Protein AF-A0A6N6N4M8-F1 (afdb_monomer_lite)

Sequence (161 aa):
MIKSVSLKAAVRDTVRIFQFEQWIRFYYIKGEEENMSVEIPDDVLQRVEKEYPTLKSLAETMVGDIDYKKSHEIVCAHVASHMDGAKYDPTIMPKVFDSPQFKIEMYVFNMWMKMHEPYLDEEVMFFSDWEEMWEEWNKLDEVKQYREKLVSSGQTPSAVQ

Radius of gyration: 16.22 Å; chains: 1; bounding box: 38×40×40 Å

pLDDT: mean 92.13, std 10.7, range [33.25, 98.75]

Secondary structure (DSSP, 8-state):
-PPB--HHHHHHHHHHHHHHHHHHHHHHEES-TTS-EE---HHHHHHHHHH-TTTHHHHHHHSEE--HHHHHHHHHHHHHHHTBTTTB-TTHHHHHHH-HHHHHHHHHHHHHHHHHHHHHTTS---HHHHHHHHHHHHHSHHHHHHHHHHHHH-PPPPP--

Foldseek 3Di:
DDADADLVVLLVVLLLLVLVLVLQVLPAWDDDQVWIFGDDDPVLLVVCCVPPVLCSVLNVCRGTTDDPVSSVVSSVVSCCVCPQVNRHDNVNPVCSVVPLVSLLSNQLVVVVCVVCVVVCVPDRDRSVVVVVVVVVVCVDPVNVVVSVCSVVVPDRDDRPD

Structure (mmCIF, N/CA/C/O backbone):
data_AF-A0A6N6N4M8-F1
#
_entry.id   AF-A0A6N6N4M8-F1
#
loop_
_atom_site.group_PDB
_atom_site.id
_atom_site.type_symbol
_atom_site.label_atom_id
_atom_site.label_alt_id
_atom_site.label_comp_id
_atom_site.label_asym_id
_atom_site.label_entity_id
_atom_site.label_seq_id
_atom_site.pdbx_PDB_ins_code
_atom_site.Cartn_x
_atom_site.Cartn_y
_atom_site.Cartn_z
_atom_site.occupancy
_atom_site.B_iso_or_equiv
_atom_site.auth_seq_id
_atom_site.auth_comp_id
_atom_site.auth_asym_id
_atom_site.auth_atom_id
_atom_site.pdbx_PDB_model_num
ATOM 1 N N . MET A 1 1 ? -4.977 -23.180 -12.697 1.00 54.78 1 MET A N 1
ATOM 2 C CA . MET A 1 1 ? -4.860 -21.707 -12.726 1.00 54.78 1 MET A CA 1
ATOM 3 C C . MET A 1 1 ? -3.564 -21.372 -13.452 1.00 54.78 1 MET A C 1
ATOM 5 O O . MET A 1 1 ? -2.548 -21.964 -13.110 1.00 54.78 1 MET A O 1
ATOM 9 N N . ILE A 1 2 ? -3.600 -20.547 -14.502 1.00 69.75 2 ILE A N 1
ATOM 10 C CA . ILE A 1 2 ? -2.383 -20.141 -15.227 1.00 69.75 2 ILE A CA 1
ATOM 11 C C . ILE A 1 2 ? -1.735 -19.010 -14.425 1.00 69.75 2 ILE A C 1
ATOM 13 O O . ILE A 1 2 ? -2.398 -18.012 -14.152 1.00 69.75 2 ILE A O 1
ATOM 17 N N . LYS A 1 3 ? -0.473 -19.179 -14.022 1.00 78.56 3 LYS A N 1
ATOM 18 C CA . LYS A 1 3 ? 0.285 -18.147 -13.302 1.00 78.56 3 LYS A CA 1
ATOM 19 C C . LYS A 1 3 ? 0.777 -17.083 -14.283 1.00 78.56 3 LYS A C 1
ATOM 21 O O . LYS A 1 3 ? 1.187 -17.410 -15.396 1.00 78.56 3 LYS A O 1
ATOM 26 N N . SER A 1 4 ? 0.731 -15.817 -13.878 1.00 80.25 4 SER A N 1
ATOM 27 C CA . SER A 1 4 ? 1.226 -14.705 -14.698 1.00 80.25 4 SER A CA 1
ATOM 28 C C . SER A 1 4 ? 2.756 -14.613 -14.658 1.00 80.25 4 SER A C 1
ATOM 30 O O . SER A 1 4 ? 3.381 -14.907 -13.639 1.00 80.25 4 SER A O 1
ATOM 32 N N . VAL A 1 5 ? 3.358 -14.155 -15.759 1.00 83.81 5 VAL A N 1
ATOM 33 C CA . VAL A 1 5 ? 4.812 -13.921 -15.900 1.00 83.81 5 VAL A CA 1
ATOM 34 C C . VAL A 1 5 ? 5.168 -12.439 -16.081 1.00 83.81 5 VAL A C 1
ATOM 36 O O . VAL A 1 5 ? 6.322 -12.089 -16.317 1.00 83.81 5 VAL A O 1
ATOM 39 N N . SER A 1 6 ? 4.183 -11.540 -16.004 1.00 92.00 6 SER A N 1
ATOM 40 C CA . SER A 1 6 ? 4.397 -10.112 -16.258 1.00 92.00 6 SER A CA 1
ATOM 41 C C . SER A 1 6 ? 5.017 -9.414 -15.048 1.00 92.00 6 SER A C 1
ATOM 43 O O . SER A 1 6 ? 4.320 -9.110 -14.081 1.00 92.00 6 SER A O 1
ATOM 45 N N . LEU A 1 7 ? 6.313 -9.088 -15.134 1.00 92.38 7 LEU A N 1
ATOM 46 C CA . LEU A 1 7 ? 7.016 -8.312 -14.106 1.00 92.38 7 LEU A CA 1
ATOM 47 C C . LEU A 1 7 ? 6.356 -6.944 -13.872 1.00 92.38 7 LEU A C 1
ATOM 49 O O . LEU A 1 7 ? 6.197 -6.531 -12.732 1.00 92.38 7 LEU A O 1
ATOM 53 N N . LYS A 1 8 ? 5.914 -6.258 -14.936 1.00 93.62 8 LYS A N 1
ATOM 54 C CA . LYS A 1 8 ? 5.250 -4.947 -14.822 1.00 93.62 8 LYS A CA 1
ATOM 55 C C . LYS A 1 8 ? 3.944 -5.035 -14.027 1.00 93.62 8 LYS A C 1
ATOM 57 O O . LYS A 1 8 ? 3.680 -4.174 -13.193 1.00 93.62 8 LYS A O 1
ATOM 62 N N . ALA A 1 9 ? 3.132 -6.061 -14.289 1.00 94.88 9 ALA A N 1
ATOM 63 C CA . ALA A 1 9 ? 1.899 -6.275 -13.537 1.00 94.88 9 ALA A CA 1
ATOM 64 C C . ALA A 1 9 ? 2.201 -6.638 -12.078 1.00 94.88 9 ALA A C 1
ATOM 66 O O . ALA A 1 9 ? 1.562 -6.094 -11.184 1.00 94.88 9 ALA A O 1
ATOM 67 N N . ALA A 1 10 ? 3.216 -7.478 -11.844 1.00 95.81 10 ALA A N 1
ATOM 68 C CA . ALA A 1 10 ? 3.639 -7.855 -10.501 1.00 95.81 10 ALA A CA 1
ATOM 69 C C . ALA A 1 10 ? 4.106 -6.639 -9.691 1.00 95.81 10 ALA A C 1
ATOM 71 O O . ALA A 1 10 ? 3.625 -6.447 -8.584 1.00 95.81 10 ALA A O 1
ATOM 72 N N . VAL A 1 11 ? 4.939 -5.763 -10.269 1.00 96.62 11 VAL A N 1
ATOM 73 C CA . VAL A 1 11 ? 5.361 -4.507 -9.624 1.00 96.62 11 VAL A CA 1
ATOM 74 C C . VAL A 1 11 ? 4.156 -3.652 -9.240 1.00 96.62 11 VAL A C 1
ATOM 76 O O . VAL A 1 11 ? 4.051 -3.256 -8.085 1.00 96.62 11 VAL A O 1
ATOM 79 N N . ARG A 1 12 ? 3.231 -3.390 -10.174 1.00 95.88 12 ARG A N 1
ATOM 80 C CA . ARG A 1 12 ? 2.041 -2.568 -9.898 1.00 95.88 12 ARG A CA 1
ATOM 81 C C . ARG A 1 12 ? 1.200 -3.156 -8.767 1.00 95.88 12 ARG A C 1
ATOM 83 O O . ARG A 1 12 ? 0.790 -2.440 -7.863 1.00 95.88 12 ARG A O 1
ATOM 90 N N . ASP A 1 13 ? 0.940 -4.455 -8.829 1.00 96.75 13 ASP A N 1
ATOM 91 C CA . ASP A 1 13 ? 0.118 -5.132 -7.836 1.00 96.75 13 ASP A CA 1
ATOM 92 C C . ASP A 1 13 ? 0.808 -5.164 -6.458 1.00 96.75 13 ASP A C 1
ATOM 94 O O . ASP A 1 13 ? 0.140 -5.002 -5.442 1.00 96.75 13 ASP A O 1
ATOM 98 N N . THR A 1 14 ? 2.135 -5.329 -6.405 1.00 97.19 14 THR A N 1
ATOM 99 C CA . THR A 1 14 ? 2.908 -5.238 -5.158 1.00 97.19 14 THR A CA 1
ATOM 100 C C . THR A 1 14 ? 2.876 -3.826 -4.591 1.00 97.19 14 THR A C 1
ATOM 102 O O . THR A 1 14 ? 2.581 -3.675 -3.413 1.00 97.19 14 THR A O 1
ATOM 105 N N . VAL A 1 15 ? 3.103 -2.791 -5.408 1.00 97.62 15 VAL A N 1
ATOM 106 C CA . VAL A 1 15 ? 3.002 -1.385 -4.973 1.00 97.62 15 VAL A CA 1
ATOM 107 C C . VAL A 1 15 ? 1.632 -1.115 -4.364 1.00 97.62 15 VAL A C 1
ATOM 109 O O . VAL A 1 15 ? 1.562 -0.601 -3.257 1.00 97.62 15 VAL A O 1
ATOM 112 N N . ARG A 1 16 ? 0.552 -1.560 -5.013 1.00 98.12 16 ARG A N 1
ATOM 113 C CA . ARG A 1 16 ? -0.815 -1.417 -4.497 1.00 98.12 16 ARG A CA 1
ATOM 114 C C . ARG A 1 16 ? -1.009 -2.036 -3.106 1.00 98.12 16 ARG A C 1
ATOM 116 O O . ARG A 1 16 ? -1.697 -1.457 -2.275 1.00 98.12 16 ARG A O 1
ATOM 123 N N . ILE A 1 17 ? -0.397 -3.193 -2.839 1.00 98.44 17 ILE A N 1
ATOM 124 C CA . ILE A 1 17 ? -0.435 -3.834 -1.513 1.00 98.44 17 ILE A CA 1
ATOM 125 C C . ILE A 1 17 ? 0.276 -2.961 -0.465 1.00 98.44 17 ILE A C 1
ATOM 127 O O . ILE A 1 17 ? -0.253 -2.775 0.627 1.00 98.44 17 ILE A O 1
ATOM 131 N N . PHE A 1 18 ? 1.437 -2.391 -0.799 1.00 98.31 18 PHE A N 1
ATOM 132 C CA . PHE A 1 18 ? 2.142 -1.463 0.094 1.00 98.31 18 PHE A CA 1
ATOM 133 C C . PHE A 1 18 ? 1.377 -0.149 0.302 1.00 98.31 18 PHE A C 1
ATOM 135 O O . PHE A 1 18 ? 1.357 0.375 1.407 1.00 98.31 18 PHE A O 1
ATOM 142 N N . GLN A 1 19 ? 0.700 0.368 -0.725 1.00 98.44 19 GLN A N 1
ATOM 143 C CA . GLN A 1 19 ? -0.166 1.543 -0.589 1.00 98.44 19 GLN A CA 1
ATOM 144 C C . GLN A 1 19 ? -1.323 1.276 0.378 1.00 98.44 19 GLN A C 1
ATOM 146 O O . GLN A 1 19 ? -1.644 2.130 1.198 1.00 98.44 19 GLN A O 1
ATOM 151 N N . PHE A 1 20 ? -1.919 0.083 0.312 1.00 98.75 20 PHE A N 1
ATOM 152 C CA . PHE A 1 20 ? -2.980 -0.327 1.229 1.00 98.75 20 PHE A CA 1
ATOM 153 C C . PHE A 1 20 ? -2.483 -0.475 2.672 1.00 98.75 20 PHE A C 1
ATOM 155 O O . PHE A 1 20 ? -3.144 -0.012 3.597 1.00 98.75 20 PHE A O 1
ATOM 162 N N . GLU A 1 21 ? -1.306 -1.073 2.880 1.00 98.38 21 GLU A N 1
ATOM 163 C CA . GLU A 1 21 ? -0.680 -1.130 4.208 1.00 98.38 21 GLU A CA 1
ATOM 164 C C . GLU A 1 21 ? -0.392 0.274 4.759 1.00 98.38 21 GLU A C 1
ATOM 166 O O . GLU A 1 21 ? -0.713 0.558 5.915 1.00 98.38 21 GLU A O 1
ATOM 171 N N . GLN A 1 22 ? 0.121 1.182 3.926 1.00 98.06 22 GLN A N 1
ATOM 172 C CA . GLN A 1 22 ? 0.368 2.565 4.321 1.00 98.06 22 GLN A CA 1
ATOM 173 C C . GLN A 1 22 ? -0.933 3.312 4.654 1.00 98.06 22 GLN A C 1
ATOM 175 O O . GLN A 1 22 ? -0.954 4.068 5.624 1.00 98.06 22 GLN A O 1
ATOM 180 N N . TRP A 1 23 ? -2.016 3.078 3.904 1.00 98.50 23 TRP A N 1
ATOM 181 C CA . TRP A 1 23 ? -3.352 3.608 4.205 1.00 98.50 23 TRP A CA 1
ATOM 182 C C . TRP A 1 23 ? -3.850 3.133 5.575 1.00 98.50 23 TRP A C 1
ATOM 184 O O . TRP A 1 23 ? -4.333 3.945 6.367 1.00 98.50 23 TRP A O 1
ATOM 194 N N . ILE A 1 24 ? -3.655 1.846 5.902 1.00 98.31 24 ILE A N 1
ATOM 195 C CA . ILE A 1 24 ? -4.016 1.321 7.225 1.00 98.31 24 ILE A CA 1
ATOM 196 C C . ILE A 1 24 ? -3.247 2.058 8.319 1.00 98.31 24 ILE A C 1
ATOM 198 O O . ILE A 1 24 ? -3.833 2.530 9.294 1.00 98.31 24 ILE A O 1
ATOM 202 N N . ARG A 1 25 ? -1.925 2.158 8.152 1.00 96.81 25 ARG A N 1
ATOM 203 C CA . ARG A 1 25 ? -1.053 2.803 9.135 1.00 96.81 25 ARG A CA 1
ATOM 204 C C . ARG A 1 25 ? -1.391 4.267 9.350 1.00 96.81 25 ARG A C 1
ATOM 206 O O . ARG A 1 25 ? -1.304 4.737 10.476 1.00 96.81 25 ARG A O 1
ATOM 213 N N . PHE A 1 26 ? -1.750 4.961 8.278 1.00 96.94 26 PHE A N 1
ATOM 214 C CA . PHE A 1 26 ? -2.045 6.383 8.315 1.00 96.94 26 PHE A CA 1
ATOM 215 C C . PHE A 1 26 ? -3.309 6.684 9.133 1.00 96.94 26 PHE A C 1
ATOM 217 O O . PHE A 1 26 ? -3.277 7.546 10.002 1.00 96.94 26 PHE A O 1
ATOM 224 N N . TYR A 1 27 ? -4.401 5.937 8.929 1.00 97.88 27 TYR A N 1
ATOM 225 C CA . TYR A 1 27 ? -5.683 6.257 9.577 1.00 97.88 27 TYR A CA 1
ATOM 226 C C . TYR A 1 27 ? -5.987 5.481 10.861 1.00 97.88 27 TYR A C 1
ATOM 228 O O . TYR A 1 27 ? -6.730 5.971 11.721 1.00 97.88 27 TYR A O 1
ATOM 236 N N . TYR A 1 28 ? -5.458 4.266 10.999 1.00 97.56 28 TYR A N 1
ATOM 237 C CA . TYR A 1 28 ? -5.927 3.323 12.018 1.00 97.56 28 TYR A CA 1
ATOM 238 C C . TYR A 1 28 ? -4.888 2.985 13.085 1.00 97.56 28 TYR A C 1
ATOM 240 O O . TYR A 1 28 ? -5.219 2.239 14.003 1.00 97.56 28 TYR A O 1
ATOM 248 N N . ILE A 1 29 ? -3.674 3.549 13.029 1.00 95.94 29 ILE A N 1
ATOM 249 C CA . ILE A 1 29 ? -2.758 3.493 14.176 1.00 95.94 29 ILE A CA 1
ATOM 250 C C . ILE A 1 29 ? -3.287 4.390 15.302 1.00 95.94 29 ILE A C 1
ATOM 252 O O . ILE A 1 29 ? -3.668 5.543 15.090 1.00 95.94 29 ILE A O 1
ATOM 256 N N . LYS A 1 30 ? -3.303 3.843 16.515 1.00 93.81 30 LYS A N 1
ATOM 257 C CA . LYS A 1 30 ? -3.598 4.513 17.783 1.00 93.81 30 LYS A CA 1
ATOM 258 C C . LYS A 1 30 ? -2.433 4.300 18.747 1.00 93.81 30 LYS A C 1
ATOM 260 O O . LYS A 1 30 ? -1.674 3.346 18.599 1.00 93.81 30 LYS A O 1
ATOM 265 N N . GLY A 1 31 ? -2.325 5.170 19.747 1.00 89.19 31 GLY A N 1
ATOM 266 C CA . GLY A 1 31 ? -1.323 5.068 20.810 1.00 89.19 31 GLY A CA 1
ATOM 267 C C . GLY A 1 31 ? -0.126 6.005 20.648 1.00 89.19 31 GLY A C 1
ATOM 268 O O . GLY A 1 31 ? -0.048 6.796 19.710 1.00 89.19 31 GLY A O 1
ATOM 269 N N . GLU A 1 32 ? 0.778 5.932 21.621 1.00 82.31 32 GLU A N 1
ATOM 270 C CA . GLU A 1 32 ? 2.052 6.663 21.656 1.00 82.31 32 GLU A CA 1
ATOM 271 C C . GLU A 1 32 ? 3.192 5.747 21.177 1.00 82.31 32 GLU A C 1
ATOM 273 O O . GLU A 1 32 ? 3.003 4.535 21.085 1.00 82.31 32 GLU A O 1
ATOM 278 N N . GLU A 1 33 ? 4.375 6.300 20.884 1.00 73.31 33 GLU A N 1
ATOM 279 C CA . GLU A 1 33 ? 5.485 5.601 20.198 1.00 73.31 33 GLU A CA 1
ATOM 280 C C . GLU A 1 33 ? 5.837 4.209 20.762 1.00 73.31 33 GLU A C 1
ATOM 282 O O . GLU A 1 33 ? 6.203 3.318 19.997 1.00 73.31 33 GLU A O 1
ATOM 287 N N . GLU A 1 34 ? 5.712 3.996 22.075 1.00 77.56 34 GLU A N 1
ATOM 288 C CA . GLU A 1 34 ? 6.054 2.723 22.729 1.00 77.56 34 GLU A CA 1
ATOM 289 C C . GLU A 1 34 ? 4.903 1.699 22.766 1.00 77.56 34 GLU A C 1
ATOM 291 O O . GLU A 1 34 ? 5.150 0.529 23.045 1.00 77.56 34 GLU A O 1
ATOM 296 N N . ASN A 1 35 ? 3.660 2.108 22.481 1.00 87.12 35 ASN A N 1
ATOM 297 C CA . ASN A 1 35 ? 2.457 1.268 22.555 1.00 87.12 35 ASN A CA 1
ATOM 298 C C . ASN A 1 35 ? 1.481 1.608 21.418 1.00 87.12 35 ASN A C 1
ATOM 300 O O . ASN A 1 35 ? 0.366 2.076 21.662 1.00 87.12 35 ASN A O 1
ATOM 304 N N . MET A 1 36 ? 1.911 1.395 20.173 1.00 94.62 36 MET A N 1
ATOM 305 C CA . MET A 1 36 ? 1.055 1.578 19.003 1.00 94.62 36 MET A CA 1
ATOM 306 C C . MET A 1 36 ? 0.237 0.319 18.701 1.00 94.62 36 MET A C 1
ATOM 308 O O . MET A 1 36 ? 0.753 -0.801 18.727 1.00 94.62 36 MET A O 1
ATOM 312 N N . SER A 1 37 ? -1.026 0.507 18.337 1.00 97.00 37 SER A N 1
ATOM 313 C CA . SER A 1 37 ? -1.922 -0.554 17.877 1.00 97.00 37 SER A CA 1
ATOM 314 C C . SER A 1 37 ? -2.698 -0.110 16.643 1.00 97.00 37 SER A C 1
ATOM 316 O O . SER A 1 37 ? -2.973 1.073 16.459 1.00 97.00 37 SER A O 1
ATOM 318 N N . VAL A 1 38 ? -3.061 -1.055 15.779 1.00 98.06 38 VAL A N 1
ATOM 319 C CA . VAL A 1 38 ? -4.000 -0.817 14.680 1.00 98.06 38 VAL A CA 1
ATOM 320 C C . VAL A 1 38 ? -5.410 -1.181 15.131 1.00 98.06 38 VAL A C 1
ATOM 322 O O . VAL A 1 38 ? -5.666 -2.322 15.524 1.00 98.06 38 VAL A O 1
ATOM 325 N N . GLU A 1 39 ? -6.334 -0.233 15.000 1.00 97.81 39 GLU A N 1
ATOM 326 C CA . GLU A 1 39 ? -7.761 -0.406 15.278 1.00 97.81 39 GLU A CA 1
ATOM 327 C C . GLU A 1 39 ? -8.590 -0.020 14.047 1.00 97.81 39 GLU A C 1
ATOM 329 O O . GLU A 1 39 ? -8.783 1.161 13.754 1.00 97.81 39 GLU A O 1
ATOM 334 N N . ILE A 1 40 ? -9.090 -1.023 13.317 1.00 98.00 40 ILE A N 1
ATOM 335 C CA . ILE A 1 40 ? -9.921 -0.820 12.121 1.00 98.00 40 ILE A CA 1
ATOM 336 C C . ILE A 1 40 ? -11.390 -1.087 12.483 1.00 98.00 40 ILE A C 1
ATOM 338 O O . ILE A 1 40 ? -11.692 -2.190 12.941 1.00 98.00 40 ILE A O 1
ATOM 342 N N . PRO A 1 41 ? -12.311 -0.132 12.259 1.00 97.88 41 PRO A N 1
ATOM 343 C CA . PRO A 1 41 ? -13.741 -0.347 12.466 1.00 97.88 41 PRO A CA 1
ATOM 344 C C . PRO A 1 41 ? -14.314 -1.511 11.639 1.00 97.88 41 PRO A C 1
ATOM 346 O O . PRO A 1 41 ? -13.904 -1.752 10.499 1.00 97.88 41 PRO A O 1
ATOM 349 N N . ASP A 1 42 ? -15.306 -2.214 12.190 1.00 97.75 42 ASP A N 1
ATOM 350 C CA . ASP A 1 42 ? -15.921 -3.385 11.546 1.00 97.75 42 ASP A CA 1
ATOM 351 C C . ASP A 1 42 ? -16.571 -3.055 10.194 1.00 97.75 42 ASP A C 1
ATOM 353 O O . ASP A 1 42 ? -16.500 -3.849 9.256 1.00 97.75 42 ASP A O 1
ATOM 357 N N . ASP A 1 43 ? -17.197 -1.887 10.066 1.00 98.00 43 ASP A N 1
ATOM 358 C CA . ASP A 1 43 ? -17.825 -1.422 8.827 1.00 98.00 43 ASP A CA 1
ATOM 359 C C . ASP A 1 43 ? -16.786 -1.138 7.731 1.00 98.00 43 ASP A C 1
ATOM 361 O O . ASP A 1 43 ? -16.991 -1.498 6.567 1.00 98.00 43 ASP A O 1
ATOM 365 N N . VAL A 1 44 ? -15.627 -0.590 8.106 1.00 98.38 44 VAL A N 1
ATOM 366 C CA . VAL A 1 44 ? -14.474 -0.431 7.208 1.00 98.38 44 VAL A CA 1
ATOM 367 C C . VAL A 1 44 ? -13.970 -1.800 6.753 1.00 98.38 44 VAL A C 1
ATOM 369 O O . VAL A 1 44 ? -13.787 -2.026 5.557 1.00 98.38 44 VAL A O 1
ATOM 372 N N . LEU A 1 45 ? -13.800 -2.746 7.679 1.00 98.38 45 LEU A N 1
ATOM 373 C CA . LEU A 1 45 ? -13.376 -4.114 7.375 1.00 98.38 45 LEU A CA 1
ATOM 374 C C . LEU A 1 45 ? -14.358 -4.852 6.447 1.00 98.38 45 LEU A C 1
ATOM 376 O O . LEU A 1 45 ? -13.919 -5.576 5.551 1.00 98.38 45 LEU A O 1
ATOM 380 N N . GLN A 1 46 ? -15.666 -4.655 6.625 1.00 98.31 46 GLN A N 1
ATOM 381 C CA . GLN A 1 46 ? -16.703 -5.190 5.733 1.00 98.31 46 GLN A CA 1
ATOM 382 C C . GLN A 1 46 ? -16.634 -4.558 4.338 1.00 98.31 46 GLN A C 1
ATOM 384 O O . GLN A 1 46 ? -16.780 -5.250 3.326 1.00 98.31 46 GLN A O 1
ATOM 389 N N . ARG A 1 47 ? -16.376 -3.247 4.256 1.00 98.38 47 ARG A N 1
ATOM 390 C CA . ARG A 1 47 ? -16.184 -2.565 2.971 1.00 98.38 47 ARG A CA 1
ATOM 391 C C . ARG A 1 47 ? -14.936 -3.075 2.247 1.00 98.38 47 ARG A C 1
ATOM 393 O O . ARG A 1 47 ? -15.014 -3.360 1.053 1.00 98.38 47 ARG A O 1
ATOM 400 N N . VAL A 1 48 ? -13.824 -3.272 2.963 1.00 98.56 48 VAL A N 1
ATOM 401 C CA . VAL A 1 48 ? -12.595 -3.878 2.418 1.00 98.56 48 VAL A CA 1
ATOM 402 C C . VAL A 1 48 ? -12.874 -5.274 1.872 1.00 98.56 48 VAL A C 1
ATOM 404 O O . VAL A 1 48 ? -12.444 -5.581 0.768 1.00 98.56 48 VAL A O 1
ATOM 407 N N . GLU A 1 49 ? -13.623 -6.117 2.582 1.00 97.88 49 GLU A N 1
ATOM 408 C CA . GLU A 1 49 ? -13.978 -7.453 2.087 1.00 97.88 49 GLU A CA 1
ATOM 409 C C . GLU A 1 49 ? -14.760 -7.402 0.768 1.00 97.88 49 GLU A C 1
ATOM 411 O O . GLU A 1 49 ? -14.500 -8.183 -0.149 1.00 97.88 49 GLU A O 1
ATOM 416 N N . LYS A 1 50 ? -15.692 -6.453 0.656 1.00 98.00 50 LYS A N 1
ATOM 417 C CA . LYS A 1 50 ? -16.538 -6.286 -0.526 1.00 98.00 50 LYS A CA 1
ATOM 418 C C . LYS A 1 50 ? -15.775 -5.731 -1.732 1.00 98.00 50 LYS A C 1
ATOM 420 O O . LYS A 1 50 ? -15.964 -6.222 -2.844 1.00 98.00 50 LYS A O 1
ATOM 425 N N . GLU A 1 51 ? -14.972 -4.688 -1.536 1.00 97.94 51 GLU A N 1
ATOM 426 C CA . GLU A 1 51 ? -14.319 -3.943 -2.625 1.00 97.94 51 GLU A CA 1
ATOM 427 C C . GLU A 1 51 ? -12.904 -4.465 -2.932 1.00 97.94 51 GLU A C 1
ATOM 429 O O . GLU A 1 51 ? -12.455 -4.437 -4.079 1.00 97.94 51 GLU A O 1
ATOM 434 N N . TYR A 1 52 ? -12.222 -5.017 -1.926 1.00 97.81 52 TYR A N 1
ATOM 435 C CA . TYR A 1 52 ? -10.832 -5.472 -1.977 1.00 97.81 52 TYR A CA 1
ATOM 436 C C . TYR A 1 52 ? -10.657 -6.837 -1.283 1.00 97.81 52 TYR A C 1
ATOM 438 O O . TYR A 1 52 ? -9.831 -6.971 -0.375 1.00 97.81 52 TYR A O 1
ATOM 446 N N . PRO A 1 53 ? -11.370 -7.896 -1.714 1.00 96.00 53 PRO A N 1
ATOM 447 C CA . PRO A 1 53 ? -11.393 -9.185 -1.013 1.00 96.00 53 PRO A CA 1
ATOM 448 C C . PRO A 1 53 ? -10.000 -9.797 -0.810 1.00 96.00 53 PRO A C 1
ATOM 450 O O . PRO A 1 53 ? -9.750 -10.468 0.186 1.00 96.00 53 PRO A O 1
ATOM 453 N N . THR A 1 54 ? -9.057 -9.541 -1.722 1.00 94.12 54 THR A N 1
ATOM 454 C CA . THR A 1 54 ? -7.678 -10.038 -1.608 1.00 94.12 54 THR A CA 1
ATOM 455 C C . THR A 1 54 ? -6.841 -9.305 -0.560 1.00 94.12 54 THR A C 1
ATOM 457 O O . THR A 1 54 ? -5.802 -9.822 -0.181 1.00 94.12 54 THR A O 1
ATOM 460 N N . LEU A 1 55 ? -7.256 -8.112 -0.119 1.00 97.62 55 LEU A N 1
ATOM 461 C CA . LEU A 1 55 ? -6.552 -7.288 0.873 1.00 97.62 55 LEU A CA 1
ATOM 462 C C . LEU A 1 55 ? -7.165 -7.400 2.277 1.00 97.62 55 LEU A C 1
ATOM 464 O O . LEU A 1 55 ? -6.559 -6.965 3.252 1.00 97.62 55 LEU A O 1
ATOM 468 N N . LYS A 1 56 ? -8.339 -8.029 2.405 1.00 97.19 56 LYS A N 1
ATOM 469 C CA . LYS A 1 56 ? -9.026 -8.244 3.685 1.00 97.19 56 LYS A CA 1
ATOM 470 C C . LYS A 1 56 ? -8.135 -8.934 4.720 1.00 97.19 56 LYS A C 1
ATOM 472 O O . LYS A 1 56 ? -8.016 -8.445 5.839 1.00 97.19 56 LYS A O 1
ATOM 477 N N . SER A 1 57 ? -7.441 -10.001 4.320 1.00 97.12 57 SER A N 1
ATOM 478 C CA . SER A 1 57 ? -6.543 -10.739 5.218 1.00 97.12 57 SER A CA 1
ATOM 479 C C . SER A 1 57 ? -5.342 -9.906 5.675 1.00 97.12 57 SER A C 1
ATOM 481 O O . SER A 1 57 ? -4.865 -10.099 6.791 1.00 97.12 57 SER A O 1
ATOM 483 N N . LEU A 1 58 ? -4.864 -8.959 4.855 1.00 98.38 58 LEU A N 1
ATOM 484 C CA . LEU A 1 58 ? -3.828 -8.007 5.263 1.00 98.38 58 LEU A CA 1
ATOM 485 C C . LEU A 1 58 ? -4.355 -7.084 6.364 1.00 98.38 58 LEU A C 1
ATOM 487 O O . LEU A 1 58 ? -3.730 -6.992 7.416 1.00 98.38 58 LEU A O 1
ATOM 491 N N . ALA A 1 59 ? -5.526 -6.475 6.152 1.00 98.31 59 ALA A N 1
ATOM 492 C CA . ALA A 1 59 ? -6.144 -5.586 7.135 1.00 98.31 59 ALA A CA 1
ATOM 493 C C . ALA A 1 59 ? -6.364 -6.279 8.484 1.00 98.31 59 ALA A C 1
ATOM 495 O O . ALA A 1 59 ? -5.982 -5.746 9.517 1.00 98.31 59 ALA A O 1
ATOM 496 N N . GLU A 1 60 ? -6.906 -7.497 8.472 1.00 98.12 60 GLU A N 1
ATOM 497 C CA . GLU A 1 60 ? -7.143 -8.279 9.691 1.00 98.12 60 GLU A CA 1
ATOM 498 C C . GLU A 1 60 ? -5.852 -8.668 10.410 1.00 98.12 60 GLU A C 1
ATOM 500 O O . GLU A 1 60 ? -5.793 -8.616 11.634 1.00 98.12 60 GLU A O 1
ATOM 505 N N . THR A 1 61 ? -4.807 -9.031 9.662 1.00 97.88 61 THR A N 1
ATOM 506 C CA . THR A 1 61 ? -3.513 -9.410 10.252 1.00 97.88 61 THR A CA 1
ATOM 507 C C . THR A 1 61 ? -2.814 -8.218 10.906 1.00 97.88 61 THR A C 1
ATOM 509 O O . THR A 1 61 ? -2.044 -8.401 11.847 1.00 97.88 61 THR A O 1
ATOM 512 N N . MET A 1 62 ? -3.064 -7.003 10.410 1.00 97.94 62 MET A N 1
ATOM 513 C CA . MET A 1 62 ? -2.489 -5.784 10.972 1.00 97.94 62 MET A CA 1
ATOM 514 C C . MET A 1 62 ? -3.140 -5.351 12.288 1.00 97.94 62 MET A C 1
ATOM 516 O O . MET A 1 62 ? -2.470 -4.663 13.049 1.00 97.94 62 MET A O 1
ATOM 520 N N . VAL A 1 63 ? -4.392 -5.743 12.566 1.00 97.81 63 VAL A N 1
ATOM 521 C CA . VAL A 1 63 ? -5.114 -5.360 13.794 1.00 97.81 63 VAL A CA 1
ATOM 522 C C . VAL A 1 63 ? -4.362 -5.815 15.052 1.00 97.81 63 VAL A C 1
ATOM 524 O O . VAL A 1 63 ? -3.907 -6.956 15.152 1.00 97.81 63 VAL A O 1
ATOM 527 N N . GLY A 1 64 ? -4.289 -4.925 16.044 1.00 96.62 64 GLY A N 1
ATOM 528 C CA . GLY A 1 64 ? -3.569 -5.130 17.303 1.00 96.62 64 GLY A CA 1
ATOM 529 C C . GLY A 1 64 ? -2.202 -4.447 17.324 1.00 96.62 64 GLY A C 1
ATOM 530 O O . GLY A 1 64 ? -1.948 -3.542 16.533 1.00 96.62 64 GLY A O 1
ATOM 531 N N . ASP A 1 65 ? -1.334 -4.849 18.258 1.00 96.00 65 ASP A N 1
ATOM 532 C CA . ASP A 1 65 ? -0.032 -4.202 18.478 1.00 96.00 65 ASP A CA 1
ATOM 533 C C . ASP A 1 65 ? 0.782 -4.119 17.187 1.00 96.00 65 ASP A C 1
ATOM 535 O O . ASP A 1 65 ? 0.928 -5.120 16.477 1.00 96.00 65 ASP A O 1
ATOM 539 N N . ILE A 1 66 ? 1.359 -2.958 16.896 1.00 95.31 66 ILE A N 1
ATOM 540 C CA . ILE A 1 66 ? 2.126 -2.737 15.676 1.00 95.31 66 ILE A CA 1
ATOM 541 C C . ILE A 1 66 ? 3.374 -1.907 15.968 1.00 95.31 66 ILE A C 1
ATOM 543 O O . ILE A 1 66 ? 3.361 -0.964 16.749 1.00 95.31 66 ILE A O 1
ATOM 547 N N . ASP A 1 67 ? 4.461 -2.238 15.286 1.00 93.81 67 ASP A N 1
ATOM 548 C CA . ASP A 1 67 ? 5.620 -1.368 15.146 1.00 93.81 67 ASP A CA 1
ATOM 549 C C . ASP A 1 67 ? 6.054 -1.366 13.673 1.00 93.81 67 ASP A C 1
ATOM 551 O O . ASP A 1 67 ? 5.496 -2.087 12.833 1.00 93.81 67 ASP A O 1
ATOM 555 N N . TYR A 1 68 ? 7.059 -0.555 13.337 1.00 90.44 68 TYR A N 1
ATOM 556 C CA . TYR A 1 68 ? 7.569 -0.477 11.967 1.00 90.44 68 TYR A CA 1
ATOM 557 C C . TYR A 1 68 ? 8.000 -1.847 11.416 1.00 90.44 68 TYR A C 1
ATOM 559 O O . TYR A 1 68 ? 7.708 -2.180 10.265 1.00 90.44 68 TYR A O 1
ATOM 567 N N . LYS A 1 69 ? 8.690 -2.651 12.232 1.00 94.50 69 LYS A N 1
ATOM 568 C CA . LYS A 1 69 ? 9.226 -3.949 11.821 1.00 94.50 69 LYS A CA 1
ATOM 569 C C . LYS A 1 69 ? 8.092 -4.945 11.588 1.00 94.50 69 LYS A C 1
ATOM 571 O O . LYS A 1 69 ? 8.069 -5.596 10.548 1.00 94.50 69 LYS A O 1
ATOM 576 N N . LYS A 1 70 ? 7.143 -5.031 12.516 1.00 95.62 70 LYS A N 1
ATOM 577 C CA . LYS A 1 70 ? 5.986 -5.919 12.447 1.00 95.62 70 LYS A CA 1
ATOM 578 C C . LYS A 1 70 ? 5.109 -5.578 11.249 1.00 95.62 70 LYS A C 1
ATOM 580 O O . LYS A 1 70 ? 4.727 -6.483 10.516 1.00 95.62 70 LYS A O 1
ATOM 585 N N . SER A 1 71 ? 4.857 -4.294 10.987 1.00 95.81 71 SER 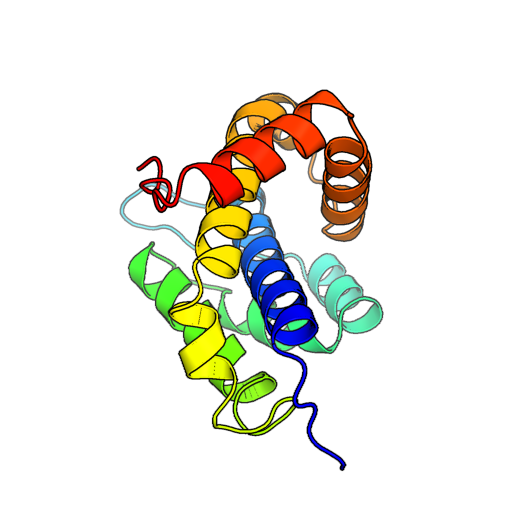A N 1
ATOM 586 C CA . SER A 1 71 ? 4.098 -3.882 9.800 1.00 95.81 71 SER A CA 1
ATOM 587 C C . SER A 1 71 ? 4.785 -4.310 8.503 1.00 95.81 71 SER A C 1
ATOM 589 O O . SER A 1 71 ? 4.166 -4.914 7.624 1.00 95.81 71 SER A O 1
ATOM 591 N N . HIS A 1 72 ? 6.103 -4.097 8.425 1.00 95.19 72 HIS A N 1
ATOM 592 C CA . HIS A 1 72 ? 6.907 -4.526 7.285 1.00 95.19 72 HIS A CA 1
ATOM 593 C C . HIS A 1 72 ? 6.896 -6.055 7.092 1.00 95.19 72 HIS A C 1
ATOM 595 O O . HIS A 1 72 ? 6.766 -6.543 5.967 1.00 95.19 72 HIS A O 1
ATOM 601 N N . GLU A 1 73 ? 7.002 -6.825 8.175 1.00 97.31 73 GLU A N 1
ATOM 602 C CA . GLU A 1 73 ? 6.933 -8.290 8.138 1.00 97.31 73 GLU A CA 1
ATOM 603 C C . GLU A 1 73 ? 5.557 -8.780 7.668 1.00 97.31 73 GLU A C 1
ATOM 605 O O . GLU A 1 73 ? 5.486 -9.667 6.814 1.00 97.31 73 GLU A O 1
ATOM 610 N N . ILE A 1 74 ? 4.473 -8.168 8.157 1.00 98.12 74 ILE A N 1
ATOM 611 C CA . ILE A 1 74 ? 3.097 -8.511 7.781 1.00 98.12 74 ILE A CA 1
ATOM 612 C C . ILE A 1 74 ? 2.864 -8.286 6.284 1.00 98.12 74 ILE A C 1
ATOM 614 O O . ILE A 1 74 ? 2.398 -9.199 5.595 1.00 98.12 74 ILE A O 1
ATOM 618 N N . VAL A 1 75 ? 3.217 -7.114 5.746 1.00 97.44 75 VAL A N 1
ATOM 619 C CA . VAL A 1 75 ? 2.991 -6.819 4.321 1.00 97.44 75 VAL A CA 1
ATOM 620 C C . VAL A 1 75 ? 3.843 -7.709 3.414 1.00 97.44 75 VAL A C 1
ATOM 622 O O . VAL A 1 75 ? 3.344 -8.228 2.412 1.00 97.44 75 VAL A O 1
ATOM 625 N N . CYS A 1 76 ? 5.096 -7.988 3.789 1.00 96.25 76 CYS A N 1
ATOM 626 C CA . CYS A 1 76 ? 5.951 -8.913 3.043 1.00 96.25 76 CYS A CA 1
ATOM 627 C C . CYS A 1 76 ? 5.400 -10.346 3.062 1.00 96.25 76 CYS A C 1
ATOM 629 O O . CYS A 1 76 ? 5.373 -11.009 2.023 1.00 96.25 76 CYS A O 1
ATOM 631 N N . ALA A 1 77 ? 4.911 -10.818 4.213 1.00 96.62 77 ALA A N 1
ATOM 632 C CA . ALA A 1 77 ? 4.282 -12.131 4.337 1.00 96.62 77 ALA A CA 1
ATOM 633 C C . ALA A 1 77 ? 2.978 -12.225 3.526 1.00 96.62 77 ALA A C 1
ATOM 635 O O . ALA A 1 77 ? 2.704 -13.252 2.894 1.00 96.62 77 ALA A O 1
ATOM 636 N N . HIS A 1 78 ? 2.192 -11.147 3.482 1.00 97.38 78 HIS A N 1
ATOM 637 C CA . HIS A 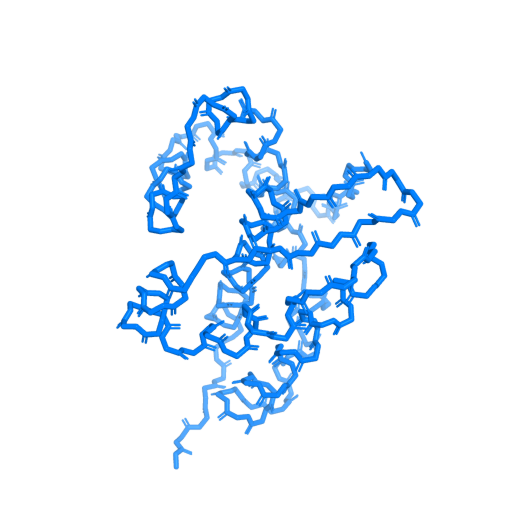1 78 ? 0.996 -11.076 2.649 1.00 97.38 78 HIS A CA 1
ATOM 638 C C . HIS A 1 78 ? 1.349 -11.168 1.156 1.00 97.38 78 HIS A C 1
ATOM 640 O O . HIS A 1 78 ? 0.769 -11.983 0.435 1.00 97.38 78 HIS A O 1
ATOM 646 N N . VAL A 1 79 ? 2.362 -10.420 0.699 1.00 95.81 79 VAL A N 1
ATOM 647 C CA . VAL A 1 79 ? 2.872 -10.522 -0.678 1.00 95.81 79 VAL A CA 1
ATOM 648 C C . VAL A 1 79 ? 3.344 -11.948 -0.981 1.00 95.81 79 VAL A C 1
ATOM 650 O O . VAL A 1 79 ? 2.946 -12.513 -1.998 1.00 95.81 79 VAL A O 1
ATOM 653 N N . ALA A 1 80 ? 4.132 -12.570 -0.103 1.00 93.38 80 ALA A N 1
ATOM 654 C CA . ALA A 1 80 ? 4.609 -13.937 -0.307 1.00 93.38 80 ALA A CA 1
ATOM 655 C C . ALA A 1 80 ? 3.453 -14.948 -0.436 1.00 93.38 80 ALA A C 1
ATOM 657 O O . ALA A 1 80 ? 3.445 -15.769 -1.346 1.00 93.38 80 ALA A O 1
ATOM 658 N N . SER A 1 81 ? 2.436 -14.858 0.423 1.00 93.44 81 SER A N 1
ATOM 659 C CA . SER A 1 81 ? 1.313 -15.810 0.441 1.00 93.44 81 SER A CA 1
ATOM 660 C C . SER A 1 81 ? 0.306 -15.630 -0.702 1.00 93.44 81 SER A C 1
ATOM 662 O O . SER A 1 81 ? -0.306 -16.609 -1.128 1.00 93.44 81 SER A O 1
ATOM 664 N N . HIS A 1 82 ? 0.135 -14.410 -1.219 1.00 93.06 82 HIS A N 1
ATOM 665 C CA . HIS A 1 82 ? -0.895 -14.103 -2.223 1.00 93.06 82 HIS A CA 1
ATOM 666 C C . HIS A 1 82 ? -0.327 -13.887 -3.633 1.00 93.06 82 HIS A C 1
ATOM 668 O O . HIS A 1 82 ? -1.063 -13.976 -4.620 1.00 93.06 82 HIS A O 1
ATOM 674 N N . MET A 1 83 ? 0.980 -13.640 -3.756 1.00 92.19 83 MET A N 1
ATOM 675 C CA . MET A 1 83 ? 1.626 -13.317 -5.030 1.00 92.19 83 MET A CA 1
ATOM 676 C C . MET A 1 83 ? 2.614 -14.397 -5.464 1.00 92.19 83 MET A C 1
ATOM 678 O O . MET A 1 83 ? 2.518 -14.863 -6.603 1.00 92.19 83 MET A O 1
ATOM 682 N N . ASP A 1 84 ? 3.522 -14.813 -4.577 1.00 89.06 84 ASP A N 1
ATOM 683 C CA . ASP A 1 84 ? 4.604 -15.753 -4.889 1.00 89.06 84 ASP A CA 1
ATOM 684 C C . ASP A 1 84 ? 4.073 -17.182 -5.051 1.00 89.06 84 ASP A C 1
ATOM 686 O O . ASP A 1 84 ? 3.558 -17.806 -4.126 1.00 89.06 84 ASP A O 1
ATOM 690 N N . GLY A 1 85 ? 4.105 -17.692 -6.282 1.00 86.25 85 GLY A N 1
ATOM 691 C CA . GLY A 1 85 ? 3.590 -19.016 -6.607 1.00 86.25 85 GLY A CA 1
ATOM 692 C C . GLY A 1 85 ? 2.064 -19.145 -6.553 1.00 86.25 85 GLY A C 1
ATOM 693 O O . GLY A 1 85 ? 1.554 -20.144 -7.066 1.00 86.25 85 GLY A O 1
ATOM 694 N N . ALA A 1 86 ? 1.337 -18.164 -6.017 1.00 88.56 86 ALA A N 1
ATOM 695 C CA . ALA A 1 86 ? -0.122 -18.100 -6.036 1.00 88.56 86 ALA A CA 1
ATOM 696 C C . ALA A 1 86 ? -0.635 -17.407 -7.310 1.00 88.56 86 ALA A C 1
ATOM 698 O O . ALA A 1 86 ? -1.253 -18.051 -8.162 1.00 88.56 86 ALA A O 1
ATOM 699 N N . LYS A 1 87 ? -0.332 -16.113 -7.478 1.00 92.88 87 LYS A N 1
ATOM 700 C CA . LYS A 1 87 ? -0.750 -15.308 -8.643 1.00 92.88 87 LYS A CA 1
ATOM 701 C C . LYS A 1 87 ? 0.305 -15.273 -9.751 1.00 92.88 87 LYS A C 1
ATOM 703 O O . LYS A 1 87 ? -0.029 -15.340 -10.939 1.00 92.88 87 LYS A O 1
ATOM 708 N N . TYR A 1 88 ? 1.574 -15.179 -9.366 1.00 94.44 88 TYR A N 1
ATOM 709 C CA . TYR A 1 88 ? 2.713 -15.079 -10.271 1.00 94.44 88 TYR A CA 1
ATOM 710 C C . TYR A 1 88 ? 3.573 -16.339 -10.221 1.00 94.44 88 TYR A C 1
ATOM 712 O O . TYR A 1 88 ? 3.527 -17.120 -9.269 1.00 94.44 88 TYR A O 1
ATOM 720 N N . ASP A 1 89 ? 4.348 -16.562 -11.279 1.00 92.88 89 ASP A N 1
ATOM 721 C CA . ASP A 1 89 ? 5.381 -17.594 -11.257 1.00 92.88 89 ASP A CA 1
ATOM 722 C C . ASP A 1 89 ? 6.393 -17.323 -10.118 1.00 92.88 89 ASP A C 1
ATOM 724 O O . ASP A 1 89 ? 6.745 -16.156 -9.908 1.00 92.88 89 ASP A O 1
ATOM 728 N N . PRO A 1 90 ? 6.883 -18.351 -9.390 1.00 88.44 90 PRO A N 1
ATOM 729 C CA . PRO A 1 90 ? 7.767 -18.142 -8.239 1.00 88.44 90 PRO A CA 1
ATOM 730 C C . PRO A 1 90 ? 9.064 -17.387 -8.551 1.00 88.44 90 PRO A C 1
ATOM 732 O O . PRO A 1 90 ? 9.700 -16.804 -7.679 1.00 88.44 90 PRO A O 1
ATOM 735 N N . THR A 1 91 ? 9.473 -17.351 -9.820 1.00 90.69 91 THR A N 1
ATOM 736 C CA . THR A 1 91 ? 10.668 -16.614 -10.244 1.00 90.69 91 THR A CA 1
ATOM 737 C C . THR A 1 91 ? 10.442 -15.107 -10.404 1.00 90.69 91 THR A C 1
ATOM 739 O O . THR A 1 91 ? 11.395 -14.380 -10.695 1.00 90.69 91 THR A O 1
ATOM 742 N N . ILE A 1 92 ? 9.202 -14.621 -10.276 1.00 93.75 92 ILE A N 1
ATOM 743 C CA . ILE A 1 92 ? 8.836 -13.222 -10.539 1.00 93.75 92 ILE A CA 1
ATOM 744 C C . ILE A 1 92 ? 8.976 -12.353 -9.294 1.00 93.75 92 ILE A C 1
ATOM 746 O O . ILE A 1 92 ? 9.543 -11.268 -9.395 1.00 93.75 92 ILE A O 1
ATOM 750 N N . MET A 1 93 ? 8.503 -12.805 -8.132 1.00 93.75 93 MET A N 1
ATOM 751 C CA . MET A 1 93 ? 8.482 -11.967 -6.927 1.00 93.75 93 MET A CA 1
ATOM 752 C C . MET A 1 93 ? 9.872 -11.530 -6.446 1.00 93.75 93 MET A C 1
ATOM 754 O O . MET A 1 93 ? 10.032 -10.339 -6.177 1.00 93.75 93 MET A O 1
ATOM 758 N N . PRO A 1 94 ? 10.911 -12.390 -6.452 1.00 92.19 94 PRO A N 1
ATOM 759 C CA . PRO A 1 94 ? 12.276 -11.937 -6.178 1.00 92.19 94 PRO A CA 1
ATOM 760 C C . PRO A 1 94 ? 12.723 -10.809 -7.124 1.00 92.19 94 PRO A C 1
ATOM 762 O O . PRO A 1 94 ? 13.262 -9.795 -6.690 1.00 92.19 94 PRO A O 1
ATOM 765 N N . LYS A 1 95 ? 12.390 -10.917 -8.419 1.00 94.38 95 LYS A N 1
ATOM 766 C CA . LYS A 1 95 ? 12.710 -9.883 -9.418 1.00 94.38 95 LYS A CA 1
ATOM 767 C C . LYS A 1 95 ? 11.958 -8.578 -9.175 1.00 94.38 95 LYS A C 1
ATOM 769 O O . LYS A 1 95 ? 12.478 -7.532 -9.542 1.00 94.38 95 LYS A O 1
ATOM 774 N N . VAL A 1 96 ? 10.751 -8.617 -8.602 1.00 94.56 96 VAL A N 1
ATOM 775 C CA . VAL A 1 96 ? 9.996 -7.405 -8.240 1.00 94.56 96 VAL A CA 1
ATOM 776 C C . VAL A 1 96 ? 10.765 -6.614 -7.190 1.00 94.56 96 VAL A C 1
ATOM 778 O O . VAL A 1 96 ? 11.076 -5.451 -7.439 1.00 94.56 96 VAL A O 1
ATOM 781 N N . PHE A 1 97 ? 11.120 -7.246 -6.068 1.00 91.69 97 PHE A N 1
ATOM 782 C CA . PHE A 1 97 ? 11.809 -6.580 -4.958 1.00 91.69 97 PHE A CA 1
ATOM 783 C C . PHE A 1 97 ? 13.202 -6.061 -5.346 1.00 91.69 97 PHE A C 1
ATOM 785 O O . PHE A 1 97 ? 13.610 -4.982 -4.909 1.00 91.69 97 PHE A O 1
ATOM 792 N N . ASP A 1 98 ? 13.895 -6.768 -6.242 1.00 90.81 98 ASP A N 1
ATOM 793 C CA . ASP A 1 98 ? 15.187 -6.327 -6.771 1.00 90.81 98 ASP A CA 1
ATOM 794 C C . ASP A 1 98 ? 15.069 -5.262 -7.873 1.00 90.81 98 ASP A C 1
ATOM 796 O O . ASP A 1 98 ? 16.051 -4.576 -8.180 1.00 90.81 98 ASP A O 1
ATOM 800 N N . SER A 1 99 ? 13.886 -5.087 -8.475 1.00 92.94 99 SER A N 1
ATOM 801 C CA . SER A 1 99 ? 13.734 -4.218 -9.642 1.00 92.94 99 SER A CA 1
ATOM 802 C C . SER A 1 99 ? 13.907 -2.732 -9.296 1.00 92.94 99 SER A C 1
ATOM 804 O O . SER A 1 99 ? 13.313 -2.236 -8.333 1.00 92.94 99 SER A O 1
ATOM 806 N N . PRO A 1 100 ? 14.632 -1.963 -10.132 1.00 91.62 100 PRO A N 1
ATOM 807 C CA . PRO A 1 100 ? 14.660 -0.506 -10.024 1.00 91.62 100 PRO A CA 1
ATOM 808 C C . PRO A 1 100 ? 13.264 0.114 -10.122 1.00 91.62 100 PRO A C 1
ATOM 810 O O . PRO A 1 100 ? 12.976 1.078 -9.422 1.00 91.62 100 PRO A O 1
ATOM 813 N N . GLN A 1 101 ? 12.380 -0.468 -10.945 1.00 92.88 101 GLN A N 1
ATOM 814 C CA . GLN A 1 101 ? 11.015 0.027 -11.110 1.00 92.88 101 GLN A CA 1
ATOM 815 C C . GLN A 1 101 ? 10.253 0.022 -9.785 1.00 92.88 101 GLN A C 1
ATOM 817 O O . GLN A 1 101 ? 9.682 1.043 -9.429 1.00 92.88 101 GLN A O 1
ATOM 822 N N . PHE A 1 102 ? 10.263 -1.089 -9.042 1.00 94.88 102 PHE A N 1
ATOM 823 C CA . PHE A 1 102 ? 9.574 -1.168 -7.753 1.00 94.88 102 PHE A CA 1
ATOM 824 C C . PHE A 1 102 ? 10.080 -0.104 -6.772 1.00 94.88 102 PHE A C 1
ATOM 826 O O . PHE A 1 102 ? 9.287 0.598 -6.152 1.00 94.88 102 PHE A O 1
ATOM 833 N N . LYS A 1 103 ? 11.402 0.084 -6.695 1.00 93.81 103 LYS A N 1
ATOM 834 C CA . LYS A 1 103 ? 12.019 1.088 -5.816 1.00 93.81 103 LYS A CA 1
ATOM 835 C C . LYS A 1 103 ? 11.644 2.518 -6.216 1.00 93.81 103 LYS A C 1
ATOM 837 O O . LYS A 1 103 ? 11.372 3.337 -5.344 1.00 93.81 103 LYS A O 1
ATOM 842 N N . ILE A 1 104 ? 11.585 2.807 -7.519 1.00 93.94 104 ILE A N 1
ATOM 843 C CA . ILE A 1 104 ? 11.115 4.098 -8.040 1.00 93.94 104 ILE A CA 1
ATOM 844 C C . ILE A 1 104 ? 9.641 4.313 -7.689 1.00 93.94 104 ILE A C 1
ATOM 846 O O . ILE A 1 104 ? 9.304 5.385 -7.202 1.00 93.94 104 ILE A O 1
ATOM 850 N N . GLU A 1 105 ? 8.770 3.319 -7.883 1.00 95.31 105 GLU A N 1
ATOM 851 C CA . GLU A 1 105 ? 7.348 3.447 -7.533 1.00 95.31 105 GLU A CA 1
ATOM 852 C C . GLU A 1 105 ? 7.148 3.728 -6.041 1.00 95.31 105 GLU A C 1
ATOM 854 O O . GLU A 1 105 ? 6.427 4.660 -5.693 1.00 95.31 105 GLU A O 1
ATOM 859 N N . MET A 1 106 ? 7.835 2.985 -5.168 1.00 95.81 106 MET A N 1
ATOM 860 C CA . MET A 1 106 ? 7.777 3.211 -3.721 1.00 95.81 106 MET A CA 1
ATOM 861 C C . MET A 1 106 ? 8.290 4.602 -3.338 1.00 95.81 106 MET A C 1
ATOM 863 O O . MET A 1 106 ? 7.677 5.284 -2.522 1.00 95.81 106 MET A O 1
ATOM 867 N N . TYR A 1 107 ? 9.384 5.060 -3.953 1.00 94.50 107 TYR A N 1
ATOM 868 C CA . TYR A 1 107 ? 9.902 6.408 -3.724 1.00 94.50 107 TYR A CA 1
ATOM 869 C C . TYR A 1 107 ? 8.903 7.491 -4.139 1.00 94.50 107 TYR A C 1
ATOM 871 O O . TYR A 1 107 ? 8.647 8.427 -3.383 1.00 94.50 107 TYR A O 1
ATOM 879 N N . VAL A 1 108 ? 8.325 7.360 -5.334 1.00 95.62 108 VAL A N 1
ATOM 880 C CA . VAL A 1 108 ? 7.363 8.333 -5.856 1.00 95.62 108 VAL A CA 1
ATOM 881 C C . VAL A 1 108 ? 6.089 8.337 -5.007 1.00 95.62 108 VAL A C 1
ATOM 883 O O . VAL A 1 108 ? 5.544 9.405 -4.744 1.00 95.62 108 VAL A O 1
ATOM 886 N N . PHE A 1 109 ? 5.644 7.173 -4.530 1.00 97.19 109 PHE A N 1
ATOM 887 C CA . PHE A 1 109 ? 4.511 7.081 -3.615 1.00 97.19 109 PHE A CA 1
ATOM 888 C C . PHE A 1 109 ? 4.798 7.760 -2.272 1.00 97.19 109 PHE A C 1
ATOM 890 O O . PHE A 1 109 ? 3.999 8.573 -1.820 1.00 97.19 109 PHE A O 1
ATOM 897 N N . ASN A 1 110 ? 5.974 7.536 -1.681 1.00 95.38 110 ASN A N 1
ATOM 898 C CA . ASN A 1 110 ? 6.376 8.228 -0.453 1.00 95.38 110 ASN A CA 1
ATOM 899 C C . ASN A 1 110 ? 6.472 9.750 -0.647 1.00 95.38 110 ASN A C 1
ATOM 901 O O . ASN A 1 110 ? 6.160 10.517 0.259 1.00 95.38 110 ASN A O 1
ATOM 905 N N . MET A 1 111 ? 6.892 10.205 -1.829 1.00 95.50 111 MET A N 1
ATOM 906 C CA . MET A 1 111 ? 6.883 11.626 -2.172 1.00 95.50 111 MET A CA 1
ATOM 907 C C . MET A 1 111 ? 5.452 12.171 -2.266 1.00 95.50 111 MET A C 1
ATOM 909 O O . MET A 1 111 ? 5.181 13.249 -1.746 1.00 95.50 111 MET A O 1
ATOM 913 N N . TRP A 1 112 ? 4.534 11.428 -2.891 1.00 97.12 112 TRP A N 1
ATOM 914 C CA . TRP A 1 112 ? 3.117 11.788 -2.929 1.00 97.12 112 TRP A CA 1
ATOM 915 C C . TRP A 1 112 ? 2.522 11.882 -1.523 1.00 97.12 112 TRP A C 1
ATOM 917 O O . TRP A 1 112 ? 1.917 12.908 -1.226 1.00 97.12 112 TRP A O 1
ATOM 927 N N . MET A 1 113 ? 2.792 10.901 -0.652 1.00 97.06 113 MET A N 1
ATOM 928 C CA . MET A 1 113 ? 2.378 10.913 0.756 1.00 97.06 113 MET A CA 1
ATOM 929 C C . MET A 1 113 ? 2.806 12.208 1.449 1.00 97.06 113 MET A C 1
ATOM 931 O O . MET A 1 113 ? 1.961 12.939 1.943 1.00 97.06 113 MET A O 1
ATOM 935 N N . LYS A 1 114 ? 4.099 12.556 1.401 1.00 95.38 114 LYS A N 1
ATOM 936 C CA . LYS A 1 114 ? 4.628 13.762 2.068 1.00 95.38 114 LYS A CA 1
ATOM 937 C C . LYS A 1 114 ? 4.023 15.067 1.545 1.00 95.38 114 LYS A C 1
ATOM 939 O O . LYS A 1 114 ? 3.922 16.038 2.283 1.00 95.38 114 LYS A O 1
ATOM 944 N N . MET A 1 115 ? 3.663 15.126 0.264 1.00 95.19 115 MET A N 1
ATOM 945 C CA . MET A 1 115 ? 3.054 16.327 -0.318 1.00 95.19 115 MET A CA 1
ATOM 946 C C . MET A 1 115 ? 1.558 16.444 -0.023 1.00 95.19 115 MET A C 1
ATOM 948 O O . MET A 1 115 ? 1.047 17.561 0.015 1.00 95.19 115 MET A O 1
ATOM 952 N N . HIS A 1 116 ? 0.865 15.316 0.143 1.00 95.38 116 HIS A N 1
ATOM 953 C CA . HIS A 1 116 ? -0.584 15.286 0.330 1.00 95.38 116 HIS A CA 1
ATOM 954 C C . HIS A 1 116 ? -0.999 15.069 1.785 1.00 95.38 116 HIS A C 1
ATOM 956 O O . HIS A 1 116 ? -2.164 15.290 2.080 1.00 95.38 116 HIS A O 1
ATOM 962 N N . GLU A 1 117 ? -0.076 14.720 2.686 1.00 95.06 117 GLU A N 1
ATOM 963 C CA . GLU A 1 117 ? -0.313 14.493 4.119 1.00 95.06 117 GLU A CA 1
ATOM 964 C C . GLU A 1 117 ? -1.242 15.538 4.761 1.00 95.06 117 GLU A C 1
ATOM 966 O O . GLU A 1 117 ? -2.247 15.113 5.323 1.00 95.06 117 GLU A O 1
ATOM 971 N N . PRO A 1 118 ? -1.062 16.865 4.565 1.00 94.50 118 PRO A N 1
ATOM 972 C CA . PRO A 1 118 ? -1.985 17.846 5.137 1.00 94.50 118 PRO A CA 1
ATOM 973 C C . PRO A 1 118 ? -3.441 17.675 4.695 1.00 94.50 118 PRO A C 1
ATOM 975 O O . PRO A 1 118 ? -4.334 17.911 5.492 1.00 94.50 118 PRO A O 1
ATOM 978 N N . TYR A 1 119 ? -3.678 17.266 3.444 1.00 91.62 119 TYR A N 1
ATOM 979 C CA . TYR A 1 119 ? -5.019 16.991 2.920 1.00 91.62 119 TYR A CA 1
ATOM 980 C C . TYR A 1 119 ? -5.535 15.626 3.382 1.00 91.62 119 TYR A C 1
ATOM 982 O O . TYR A 1 119 ? -6.721 15.474 3.654 1.00 91.62 119 TYR A O 1
ATOM 990 N N . LEU A 1 120 ? -4.649 14.627 3.468 1.00 95.31 120 LEU A N 1
ATOM 991 C CA . LEU A 1 120 ? -4.995 13.291 3.954 1.00 95.31 120 LEU A CA 1
ATOM 992 C C . LEU A 1 120 ? -5.400 13.319 5.438 1.00 95.31 120 LEU A C 1
ATOM 994 O O . LEU A 1 120 ? -6.214 12.492 5.840 1.00 95.31 120 LEU A O 1
ATOM 998 N N . ASP A 1 121 ? -4.857 14.263 6.215 1.00 94.50 121 ASP A N 1
ATOM 999 C CA . ASP A 1 121 ? -5.142 14.484 7.638 1.00 94.50 121 ASP A CA 1
ATOM 1000 C C . ASP A 1 121 ? -6.472 15.211 7.912 1.00 94.50 121 ASP A C 1
ATOM 1002 O O . ASP A 1 121 ? -6.954 15.190 9.047 1.00 94.50 121 ASP A O 1
ATOM 1006 N N . GLU A 1 122 ? -7.082 15.867 6.914 1.00 94.38 122 GLU A N 1
ATOM 1007 C CA . GLU A 1 122 ? -8.326 16.632 7.115 1.00 94.38 122 GLU A CA 1
ATOM 1008 C C . GLU A 1 122 ? -9.517 15.724 7.442 1.00 94.38 122 GLU A C 1
ATOM 1010 O O . GLU A 1 122 ? -10.323 16.038 8.323 1.00 94.38 122 GLU A O 1
ATOM 1015 N N . GLU A 1 123 ? -9.625 14.588 6.752 1.00 92.94 123 GLU A N 1
ATOM 1016 C CA . GLU A 1 123 ? -10.665 13.595 6.988 1.00 92.94 123 GLU A CA 1
ATOM 1017 C C . GLU A 1 123 ? -10.211 12.174 6.642 1.00 92.94 123 GLU A C 1
ATOM 1019 O O . GLU A 1 123 ? -9.321 11.941 5.823 1.00 92.94 123 GLU A O 1
ATOM 1024 N N . VAL A 1 124 ? -10.858 11.190 7.272 1.00 94.88 124 VAL A N 1
ATOM 1025 C CA . VAL A 1 124 ? -10.600 9.778 6.979 1.00 94.88 124 VAL A CA 1
ATOM 1026 C C . VAL A 1 124 ? -11.189 9.434 5.615 1.00 94.88 124 VAL A C 1
ATOM 1028 O O . VAL A 1 124 ? -12.405 9.324 5.466 1.00 94.88 124 VAL A O 1
ATOM 1031 N N . MET A 1 125 ? -10.312 9.201 4.644 1.00 96.81 125 MET A N 1
ATOM 1032 C CA . MET A 1 125 ? -10.676 8.742 3.308 1.00 96.81 125 MET A CA 1
ATOM 1033 C C . MET A 1 125 ? -10.543 7.228 3.180 1.00 96.81 125 MET A C 1
ATOM 1035 O O . MET A 1 125 ? -9.670 6.599 3.789 1.00 96.81 125 MET A O 1
ATOM 1039 N N . PHE A 1 126 ? -11.401 6.617 2.365 1.00 98.38 126 PHE A N 1
ATOM 1040 C CA . PHE A 1 126 ? -11.280 5.193 2.092 1.00 98.38 126 PHE A CA 1
ATOM 1041 C C . PHE A 1 126 ? -10.171 4.933 1.070 1.00 98.38 126 PHE A C 1
ATOM 1043 O O . PHE A 1 126 ? -9.751 5.820 0.330 1.00 98.38 126 PHE A O 1
ATOM 1050 N N . PHE A 1 127 ? -9.691 3.690 1.002 1.00 98.50 127 PHE A N 1
ATOM 1051 C CA . PHE A 1 127 ? -8.569 3.351 0.129 1.00 98.50 127 PHE A CA 1
ATOM 1052 C C . PHE A 1 127 ? -8.838 3.638 -1.360 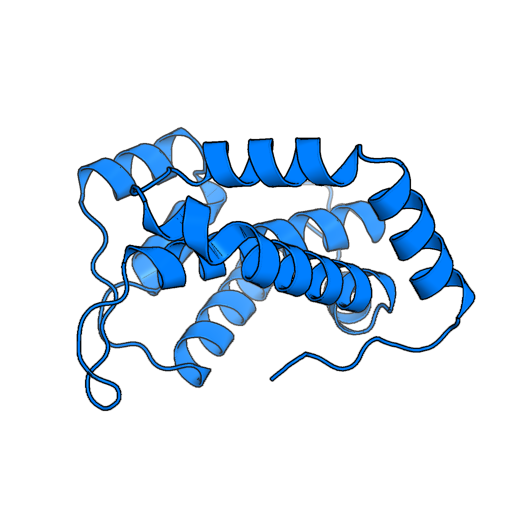1.00 98.50 127 PHE A C 1
ATOM 1054 O O . PHE A 1 127 ? -7.918 4.011 -2.082 1.00 98.50 127 PHE A O 1
ATOM 1061 N N . SER A 1 128 ? -10.092 3.534 -1.813 1.00 98.25 128 SER A N 1
ATOM 1062 C CA . SER A 1 128 ? -10.486 3.906 -3.181 1.00 98.25 128 SER A CA 1
ATOM 1063 C C . SER A 1 128 ? -10.180 5.363 -3.515 1.00 98.25 128 SER A C 1
ATOM 1065 O O . SER A 1 128 ? -9.790 5.670 -4.638 1.00 98.25 128 SER A O 1
ATOM 1067 N N . ASP A 1 129 ? -10.327 6.248 -2.534 1.00 97.88 129 ASP A N 1
ATOM 1068 C CA . ASP A 1 129 ? -10.142 7.684 -2.713 1.00 97.88 129 ASP A CA 1
ATOM 1069 C C . ASP A 1 129 ? -8.638 7.998 -2.812 1.00 97.88 129 ASP A C 1
ATOM 1071 O O . ASP A 1 129 ? -8.209 8.788 -3.652 1.00 97.88 129 ASP A O 1
ATOM 1075 N N . TRP A 1 130 ? -7.805 7.282 -2.041 1.00 97.69 130 TRP A N 1
ATOM 1076 C CA . TRP A 1 130 ? -6.346 7.308 -2.202 1.00 97.69 130 TRP A CA 1
ATOM 1077 C C . TRP A 1 130 ? -5.911 6.819 -3.582 1.00 97.69 130 TRP A C 1
ATOM 1079 O O . TRP A 1 130 ? -5.034 7.431 -4.191 1.00 97.69 130 TRP A O 1
ATOM 1089 N N . GLU A 1 131 ? -6.501 5.726 -4.081 1.00 97.50 131 GLU A N 1
ATOM 1090 C CA . GLU A 1 131 ? -6.212 5.224 -5.427 1.00 97.50 131 GLU A CA 1
ATOM 1091 C C . GLU A 1 131 ? -6.547 6.275 -6.492 1.00 97.50 131 GLU A C 1
ATOM 1093 O O . GLU A 1 131 ? -5.714 6.537 -7.359 1.00 97.50 131 GLU A O 1
ATOM 1098 N N . GLU A 1 132 ? -7.710 6.924 -6.397 1.00 97.56 132 GLU A N 1
ATOM 1099 C CA . GLU A 1 132 ? -8.119 7.983 -7.324 1.00 97.56 132 GLU A CA 1
ATOM 1100 C C . GLU A 1 132 ? -7.157 9.177 -7.284 1.00 97.56 132 GLU A C 1
ATOM 1102 O O . GLU A 1 132 ? -6.622 9.578 -8.320 1.00 97.56 132 GLU A O 1
ATOM 1107 N N . MET A 1 133 ? -6.857 9.706 -6.094 1.00 97.06 133 MET A N 1
ATOM 1108 C CA . MET A 1 133 ? -5.928 10.830 -5.937 1.00 97.06 133 MET A CA 1
ATOM 1109 C C . MET A 1 133 ? -4.524 10.495 -6.450 1.00 97.06 133 MET A C 1
ATOM 1111 O O . MET A 1 133 ? -3.882 11.316 -7.112 1.00 97.06 133 MET A O 1
ATOM 1115 N N . TRP A 1 134 ? -4.037 9.286 -6.164 1.00 97.06 134 TRP A N 1
ATOM 1116 C CA . TRP A 1 134 ? -2.759 8.798 -6.665 1.00 97.06 134 TRP A CA 1
ATOM 1117 C C . TRP A 1 134 ? -2.765 8.698 -8.193 1.00 97.06 134 TRP A C 1
ATOM 1119 O O . TRP A 1 134 ? -1.815 9.143 -8.843 1.00 97.06 134 TRP A O 1
ATOM 1129 N N . GLU A 1 135 ? -3.816 8.142 -8.796 1.00 96.69 135 GLU A N 1
ATOM 1130 C CA . GLU A 1 135 ? -3.936 8.024 -10.249 1.00 96.69 135 GLU A CA 1
ATOM 1131 C C . GLU A 1 135 ? -4.015 9.388 -10.940 1.00 96.69 135 GLU A C 1
ATOM 1133 O O . GLU A 1 135 ? -3.305 9.602 -11.927 1.00 96.69 135 GLU A O 1
ATOM 1138 N N . GLU A 1 136 ? -4.815 10.321 -10.422 1.00 97.00 136 GLU A N 1
ATOM 1139 C CA . GLU A 1 136 ? -4.923 11.681 -10.959 1.00 97.00 136 GLU A CA 1
ATOM 1140 C C . GLU A 1 136 ? -3.601 12.439 -10.844 1.00 97.00 136 GLU A C 1
ATOM 1142 O O . GLU A 1 136 ? -3.124 13.021 -11.823 1.00 97.00 136 GLU A O 1
ATOM 1147 N N . TRP A 1 137 ? -2.930 12.355 -9.695 1.00 96.75 137 TRP A N 1
ATOM 1148 C CA . TRP A 1 137 ? -1.627 12.985 -9.516 1.00 96.75 137 TRP A CA 1
ATOM 1149 C C . TRP A 1 137 ? -0.572 12.416 -10.482 1.00 96.75 137 TRP A C 1
ATOM 1151 O O . TRP A 1 137 ? 0.215 13.163 -11.063 1.00 96.75 137 TRP A O 1
ATOM 1161 N N . ASN A 1 138 ? -0.593 11.108 -10.761 1.00 95.44 138 ASN A N 1
ATOM 1162 C CA . ASN A 1 138 ? 0.314 10.495 -11.741 1.00 95.44 138 ASN A CA 1
ATOM 1163 C C . ASN A 1 138 ? 0.018 10.874 -13.204 1.00 95.44 138 ASN A C 1
ATOM 1165 O O . ASN A 1 138 ? 0.853 10.620 -14.081 1.00 95.44 138 ASN A O 1
ATOM 1169 N N . LYS A 1 139 ? -1.137 11.484 -13.502 1.00 96.50 139 LYS A N 1
ATOM 1170 C CA . LYS A 1 139 ? -1.448 12.005 -14.843 1.00 96.50 139 LYS A CA 1
ATOM 1171 C C . LYS A 1 139 ? -0.806 13.366 -15.108 1.00 96.50 139 LYS A C 1
ATOM 1173 O O . LYS A 1 139 ? -0.707 13.730 -16.282 1.00 96.50 139 LYS A O 1
ATOM 1178 N N . LEU A 1 140 ? -0.338 14.075 -14.082 1.00 97.06 140 LEU A N 1
ATOM 1179 C CA . LEU A 1 140 ? 0.334 15.365 -14.236 1.00 97.06 140 LEU A CA 1
ATOM 1180 C C . LEU A 1 140 ? 1.639 15.213 -15.030 1.00 97.06 140 LEU A C 1
ATOM 1182 O O . LEU A 1 140 ? 2.422 14.281 -14.813 1.00 97.06 140 LEU A O 1
ATOM 1186 N N . ASP A 1 141 ? 1.879 16.127 -15.969 1.00 96.56 141 ASP A N 1
ATOM 1187 C CA . ASP A 1 141 ? 3.032 16.044 -16.868 1.00 96.56 141 ASP A CA 1
ATOM 1188 C C . ASP A 1 141 ? 4.351 16.213 -1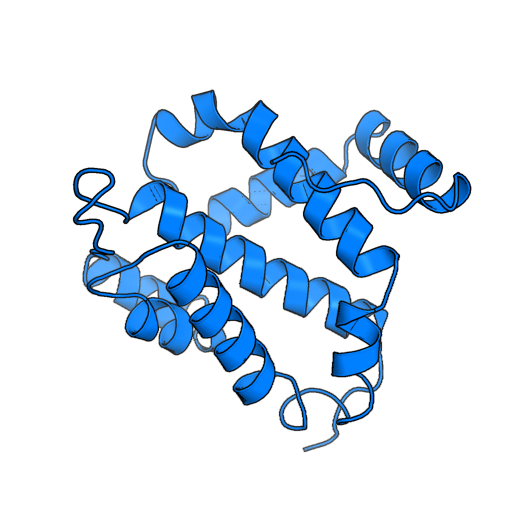6.110 1.00 96.56 141 ASP A C 1
ATOM 1190 O O . ASP A 1 141 ? 5.330 15.531 -16.413 1.00 96.56 141 ASP A O 1
ATOM 1194 N N . GLU A 1 142 ? 4.370 17.039 -15.066 1.00 94.25 142 GLU A N 1
ATOM 1195 C CA . GLU A 1 142 ? 5.518 17.223 -14.181 1.00 94.25 142 GLU A CA 1
ATOM 1196 C C . GLU A 1 142 ? 5.908 15.910 -13.492 1.00 94.25 142 GLU A C 1
ATOM 1198 O O . GLU A 1 142 ? 7.092 15.578 -13.396 1.00 94.25 142 GLU A O 1
ATOM 1203 N N . VAL A 1 143 ? 4.913 15.130 -13.060 1.00 94.44 143 VAL A N 1
ATOM 1204 C CA . VAL A 1 143 ? 5.115 13.846 -12.378 1.00 94.44 143 VAL A CA 1
ATOM 1205 C C . VAL A 1 143 ? 5.639 12.797 -13.351 1.00 94.44 143 VAL A C 1
ATOM 1207 O O . VAL A 1 143 ? 6.604 12.092 -13.040 1.00 94.44 143 VAL A O 1
ATOM 1210 N N . LYS A 1 144 ? 5.067 12.724 -14.558 1.00 94.38 144 LYS A N 1
ATOM 1211 C CA . LYS A 1 144 ? 5.561 11.838 -15.625 1.00 94.38 144 LYS A CA 1
ATOM 1212 C C . LYS A 1 144 ? 7.010 12.159 -15.986 1.00 94.38 144 LYS A C 1
ATOM 1214 O O . LYS A 1 144 ? 7.854 11.265 -15.965 1.00 94.38 144 LYS A O 1
ATOM 1219 N N . GLN A 1 145 ? 7.319 13.433 -16.227 1.00 93.50 145 GLN A N 1
ATOM 1220 C CA . GLN A 1 145 ? 8.676 13.883 -16.549 1.00 93.50 145 GLN A CA 1
ATOM 1221 C C . GLN A 1 145 ? 9.659 13.600 -15.408 1.00 93.50 145 GLN A C 1
ATOM 1223 O O . GLN A 1 145 ? 10.809 13.230 -15.648 1.00 93.50 145 GLN A O 1
ATOM 1228 N N . TYR A 1 146 ? 9.232 13.764 -14.154 1.00 91.69 146 TYR A N 1
ATOM 1229 C CA . TYR A 1 146 ? 10.067 13.449 -13.001 1.00 91.69 146 TYR A CA 1
ATOM 1230 C C . TYR A 1 146 ? 10.372 11.949 -12.909 1.00 91.69 146 TYR A C 1
ATOM 1232 O O . TYR A 1 146 ? 11.532 11.564 -12.754 1.00 91.69 146 TYR A O 1
ATOM 1240 N N . ARG A 1 147 ? 9.366 11.088 -13.096 1.00 90.75 147 ARG A N 1
ATOM 1241 C CA . ARG A 1 147 ? 9.547 9.628 -13.147 1.00 90.75 147 ARG A CA 1
ATOM 1242 C C . ARG A 1 147 ? 10.492 9.206 -14.272 1.00 90.75 147 ARG A C 1
ATOM 1244 O O . ARG A 1 147 ? 11.386 8.395 -14.038 1.00 90.75 147 ARG A O 1
ATOM 1251 N N . GLU A 1 148 ? 10.346 9.778 -15.466 1.00 90.75 148 GLU A N 1
ATOM 1252 C CA . GLU A 1 148 ? 11.251 9.525 -16.596 1.00 90.75 148 GLU A CA 1
ATOM 1253 C C . GLU A 1 148 ? 12.700 9.895 -16.257 1.00 90.75 148 GLU A C 1
ATOM 1255 O O . GLU A 1 148 ? 13.621 9.121 -16.536 1.00 90.75 148 GLU A O 1
ATOM 1260 N N . LYS A 1 149 ? 12.911 11.031 -15.579 1.00 89.88 149 LYS A N 1
ATOM 1261 C CA . LYS A 1 149 ? 14.236 11.431 -15.090 1.00 89.88 149 LYS A CA 1
ATOM 1262 C C . LYS A 1 149 ? 14.807 10.407 -14.112 1.00 89.88 149 LYS A C 1
ATOM 1264 O O . LYS A 1 149 ? 15.955 10.008 -14.296 1.00 89.88 149 LYS A O 1
ATOM 1269 N N . LEU A 1 150 ? 14.024 9.927 -13.143 1.00 88.88 150 LEU A N 1
ATOM 1270 C CA . LEU A 1 150 ? 14.474 8.901 -12.192 1.00 88.88 150 LEU A CA 1
ATOM 1271 C C . LEU A 1 150 ? 14.909 7.618 -12.909 1.00 88.88 150 LEU A C 1
ATOM 1273 O O . LEU A 1 150 ? 16.010 7.128 -12.662 1.00 88.88 150 LEU A O 1
ATOM 1277 N N . VAL A 1 151 ? 14.102 7.137 -13.860 1.00 86.56 151 VAL A N 1
ATOM 1278 C CA . VAL A 1 151 ? 14.423 5.951 -14.670 1.00 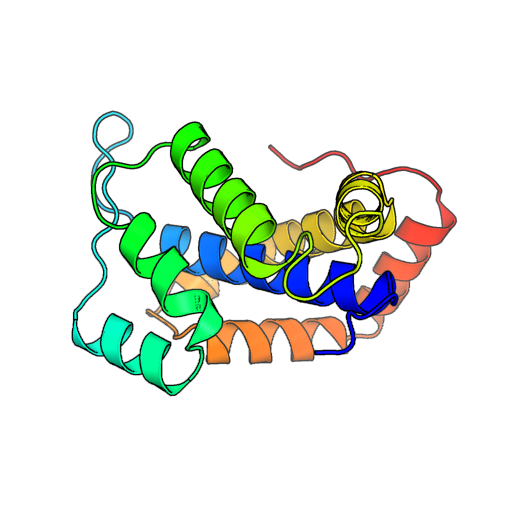86.56 151 VAL A CA 1
ATOM 1279 C C . VAL A 1 151 ? 15.710 6.163 -15.475 1.00 86.56 151 VAL A C 1
ATOM 1281 O O . VAL A 1 151 ? 16.584 5.298 -15.480 1.00 86.56 151 VAL A O 1
ATOM 1284 N N . SER A 1 152 ? 15.855 7.323 -16.123 1.00 84.75 152 SER A N 1
ATOM 1285 C CA . SER A 1 152 ? 17.018 7.642 -16.965 1.00 84.75 152 SER A CA 1
ATOM 1286 C C . SER A 1 152 ? 18.312 7.869 -16.178 1.00 84.75 152 SER A C 1
ATOM 1288 O O . SER A 1 152 ? 19.399 7.623 -16.696 1.00 84.75 152 SER A O 1
ATOM 1290 N N . SER A 1 153 ? 18.207 8.310 -14.921 1.00 80.06 153 SER A N 1
ATOM 1291 C CA . SER A 1 153 ? 19.362 8.616 -14.074 1.00 80.06 153 SER A CA 1
ATOM 1292 C C . SER A 1 153 ? 20.119 7.365 -13.619 1.00 80.06 153 SER A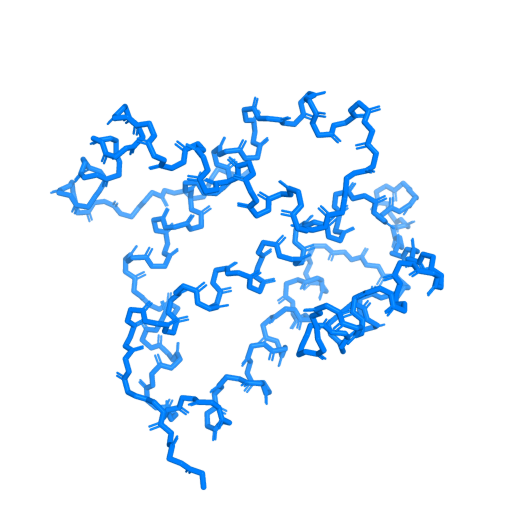 C 1
ATOM 1294 O O . SER A 1 153 ? 21.263 7.468 -13.180 1.00 80.06 153 SER A O 1
ATOM 1296 N N . GLY A 1 154 ? 19.485 6.187 -13.687 1.00 65.75 154 GLY A N 1
ATOM 1297 C CA . GLY A 1 154 ? 20.041 4.918 -13.208 1.00 65.75 154 GLY A CA 1
ATOM 1298 C C . GLY A 1 154 ? 20.297 4.865 -11.695 1.00 65.75 154 GLY A C 1
ATOM 1299 O O . GLY A 1 154 ? 20.711 3.825 -11.184 1.00 65.75 154 GLY A O 1
ATOM 1300 N N . GLN A 1 155 ? 20.046 5.955 -10.963 1.00 62.84 155 GLN A N 1
ATOM 1301 C CA . GLN A 1 155 ? 20.156 6.002 -9.514 1.00 62.84 155 GLN A CA 1
ATOM 1302 C C . GLN A 1 155 ? 18.862 5.467 -8.911 1.00 62.84 155 GLN A C 1
ATOM 1304 O O . GLN A 1 155 ? 17.771 5.942 -9.216 1.00 62.84 155 GLN A O 1
ATOM 1309 N N . THR A 1 156 ? 18.982 4.465 -8.042 1.00 60.81 156 THR A N 1
ATOM 1310 C CA . THR A 1 156 ? 17.860 4.081 -7.187 1.00 60.81 156 THR A CA 1
ATOM 1311 C C . THR A 1 156 ? 17.664 5.209 -6.175 1.00 60.81 156 THR A C 1
ATOM 1313 O O . THR A 1 156 ? 18.609 5.488 -5.432 1.00 60.81 156 THR A O 1
ATOM 1316 N N . PRO A 1 157 ? 16.494 5.867 -6.134 1.00 64.81 157 PRO A N 1
ATOM 1317 C CA . PRO A 1 157 ? 16.242 6.900 -5.143 1.00 64.81 157 PRO A CA 1
ATOM 1318 C C . PRO A 1 157 ? 16.402 6.303 -3.744 1.00 64.81 157 PRO A C 1
ATOM 1320 O O . PRO A 1 157 ? 15.856 5.235 -3.457 1.00 64.81 157 PRO A O 1
ATOM 1323 N N . SER A 1 158 ? 17.177 6.958 -2.881 1.00 55.34 158 SER A N 1
ATOM 1324 C CA . SER A 1 158 ? 17.260 6.532 -1.487 1.00 55.34 158 SER A CA 1
ATOM 1325 C C . SER A 1 158 ? 15.909 6.793 -0.828 1.00 55.34 158 SER A C 1
ATOM 1327 O O . SER A 1 158 ? 15.319 7.855 -1.043 1.00 55.34 158 SER A O 1
ATOM 1329 N N . ALA A 1 159 ? 15.411 5.831 -0.048 1.00 48.91 159 ALA A N 1
ATOM 1330 C CA . ALA A 1 159 ? 14.207 6.036 0.745 1.00 48.91 159 ALA A CA 1
ATOM 1331 C C . ALA A 1 159 ? 14.402 7.295 1.598 1.00 48.91 159 ALA A C 1
ATOM 1333 O O . ALA A 1 159 ? 15.426 7.432 2.273 1.00 48.91 159 ALA A O 1
ATOM 1334 N N . VAL A 1 160 ? 13.456 8.232 1.520 1.00 40.25 160 VAL A N 1
ATOM 1335 C CA . VAL A 1 160 ? 13.425 9.331 2.478 1.00 40.25 160 VAL A CA 1
ATOM 1336 C C . VAL A 1 160 ? 12.992 8.694 3.789 1.00 40.25 160 VAL A C 1
ATOM 1338 O O . VAL A 1 160 ? 11.847 8.252 3.881 1.00 40.25 160 VAL A O 1
ATOM 1341 N N . GLN A 1 161 ? 13.943 8.567 4.717 1.00 33.25 161 GLN A N 1
ATOM 1342 C CA . GLN A 1 161 ? 13.675 8.169 6.097 1.00 33.25 161 GLN A CA 1
ATOM 1343 C C . GLN A 1 161 ? 12.597 9.064 6.716 1.00 33.25 161 GLN A C 1
ATOM 1345 O O . GLN A 1 161 ? 12.451 10.235 6.272 1.00 33.25 161 GLN A O 1
#

Organism: NCBI:txid1721087